Protein AF-A0A7X9ICX9-F1 (afdb_monomer)

pLDDT: mean 84.54, std 9.86, range [45.47, 93.75]

Secondary structure (DSSP, 8-state):
----EEEEEEETTSS-EEEEEE-SSTT---EEE-TT----TT-BEEEE-TTT--B-B-SSSTTEEEEEEE-TT--EEEEEEESBTT---EEEEETTEEEEEESTTTTTTGGGTSS-TTTGGG-

Sequence (123 aa):
MKTSIILAAQKMNSSQRGLVYLNPELGNYTVTTHPSFQIREGEEYLYTCPICHSLLNSAKYDHLVRIIMVDEDKKEYDIYFSDIAGEKCTYKIRGSELEGKVGPDADRYSKYFDMPEEDRKYL

Foldseek 3Di:
DQDWDWKKKDWPPDPDIFIKTARPDQQGRDIDTDPSHDQDAQTFIFIAHPPPRHTQADPLAPQKGWDWDQDPVRQIWIWIDGRGPPARWIWTHRPLATPDIYDPNRVVRVVCNVDGPVCSVVD

Radius of gyration: 14.43 Å; Cα contacts (8 Å, |Δi|>4): 233; chains: 1; bounding box: 37×30×42 Å

Nearest PDB structures (foldseek):
  8fm9-assembly1_A  TM=3.877E-01  e=5.606E-01  Flock House virus
  6q4y-assembly1_B  TM=2.963E-01  e=6.019E+00  Leishmania mexicana MHOM/GT/2001/U1103
  6q4z-assembly1_B  TM=2.632E-01  e=7.932E+00  Leishmania mexicana MHOM/GT/2001/U1103
  6q4x-assembly1_B  TM=2.829E-01  e=9.361E+00  Leishmania mexicana MHOM/GT/2001/U1103

Structure (mmCIF, N/CA/C/O backbone):
data_AF-A0A7X9ICX9-F1
#
_entry.id   AF-A0A7X9ICX9-F1
#
loop_
_atom_site.group_PDB
_atom_site.id
_atom_site.type_symbol
_atom_site.label_atom_id
_atom_site.label_alt_id
_atom_site.label_comp_id
_atom_site.label_asym_id
_atom_site.label_entity_id
_atom_site.label_seq_id
_atom_site.pdbx_PDB_ins_code
_atom_site.Cartn_x
_atom_site.Cartn_y
_atom_site.Cartn_z
_atom_site.occupancy
_atom_site.B_iso_or_equiv
_atom_site.auth_seq_id
_atom_site.auth_comp_id
_atom_site.auth_asym_id
_atom_site.auth_atom_id
_atom_site.pdbx_PDB_model_num
ATOM 1 N N . MET A 1 1 ? -16.502 10.293 -12.079 1.00 45.47 1 MET A N 1
ATOM 2 C CA . MET A 1 1 ? -15.087 10.702 -12.237 1.00 45.47 1 MET A CA 1
ATOM 3 C C . MET A 1 1 ? -14.228 9.570 -11.694 1.00 45.47 1 MET A C 1
ATOM 5 O O . MET A 1 1 ? -14.598 9.028 -10.664 1.00 45.47 1 MET A O 1
ATOM 9 N N . LYS A 1 2 ? -13.164 9.143 -12.388 1.00 56.03 2 LYS A N 1
ATOM 10 C CA . LYS A 1 2 ? -12.237 8.140 -11.835 1.00 56.03 2 LYS A CA 1
ATOM 11 C C . LYS A 1 2 ? -11.321 8.846 -10.840 1.00 56.03 2 LYS A C 1
ATOM 13 O O . LYS A 1 2 ? -10.408 9.552 -11.253 1.00 56.03 2 LYS A O 1
ATOM 18 N N . THR A 1 3 ? -11.612 8.712 -9.554 1.00 76.31 3 THR A N 1
ATOM 19 C CA . THR A 1 3 ? -10.725 9.178 -8.485 1.00 76.31 3 THR A CA 1
ATOM 20 C C . THR A 1 3 ? -9.562 8.192 -8.371 1.00 76.31 3 THR A C 1
ATOM 22 O O . THR A 1 3 ? -9.752 6.990 -8.532 1.00 76.31 3 THR A O 1
ATOM 25 N N . SER A 1 4 ? -8.342 8.678 -8.166 1.00 84.56 4 SER A N 1
ATOM 26 C CA . SER A 1 4 ? -7.155 7.837 -7.977 1.00 84.56 4 SER A CA 1
ATOM 27 C C . SER A 1 4 ? -6.356 8.370 -6.802 1.00 84.56 4 SER A C 1
ATOM 29 O O . SER A 1 4 ? -6.192 9.582 -6.665 1.00 84.56 4 SER A O 1
ATOM 31 N N . ILE A 1 5 ? -5.869 7.468 -5.960 1.00 88.19 5 ILE A N 1
ATOM 32 C CA . ILE A 1 5 ? -4.961 7.804 -4.867 1.00 88.19 5 ILE A CA 1
ATOM 33 C C . ILE A 1 5 ? -3.561 7.876 -5.467 1.00 88.19 5 ILE A C 1
ATOM 35 O O . ILE A 1 5 ? -3.127 6.941 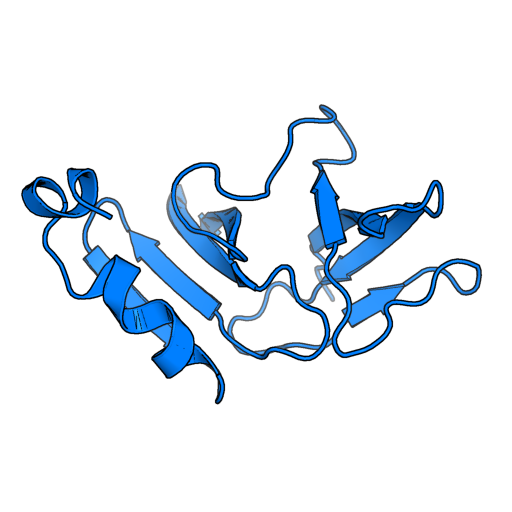-6.138 1.00 88.19 5 ILE A O 1
ATOM 39 N N . ILE A 1 6 ? -2.870 8.993 -5.253 1.00 91.19 6 ILE A N 1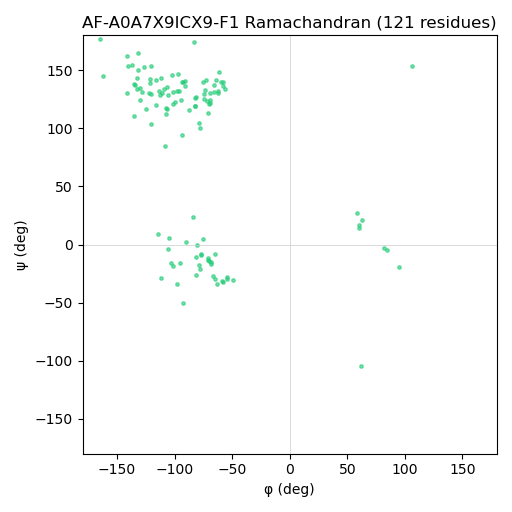
ATOM 40 C CA . ILE A 1 6 ? -1.536 9.235 -5.805 1.00 91.19 6 ILE A CA 1
ATOM 41 C C . ILE A 1 6 ? -0.522 9.122 -4.675 1.00 91.19 6 ILE A C 1
ATOM 43 O O . ILE A 1 6 ? -0.531 9.935 -3.753 1.00 91.19 6 ILE A O 1
ATOM 47 N N . LEU A 1 7 ? 0.372 8.143 -4.774 1.00 92.25 7 LEU A N 1
ATOM 48 C CA . LEU A 1 7 ? 1.461 7.922 -3.827 1.00 92.25 7 LEU A CA 1
ATOM 49 C C . LEU A 1 7 ? 2.807 8.002 -4.546 1.00 92.25 7 LEU A C 1
ATOM 51 O O . LEU A 1 7 ? 2.901 7.720 -5.741 1.00 92.25 7 LEU A O 1
ATOM 55 N N . ALA A 1 8 ? 3.863 8.360 -3.824 1.00 93.06 8 ALA A N 1
ATOM 56 C CA . ALA A 1 8 ? 5.226 8.195 -4.311 1.00 93.06 8 ALA A CA 1
ATOM 57 C C . ALA A 1 8 ? 5.778 6.864 -3.788 1.00 93.06 8 ALA A C 1
ATOM 59 O O . ALA A 1 8 ? 5.795 6.651 -2.580 1.00 93.06 8 ALA A O 1
ATOM 60 N N . ALA A 1 9 ? 6.232 5.987 -4.680 1.00 93.75 9 ALA A N 1
ATOM 61 C CA . ALA A 1 9 ? 6.846 4.712 -4.325 1.00 93.75 9 ALA A CA 1
ATOM 62 C C . ALA A 1 9 ? 8.337 4.709 -4.667 1.00 93.75 9 ALA A C 1
ATOM 64 O O . ALA A 1 9 ? 8.754 5.239 -5.700 1.00 93.75 9 ALA A O 1
ATOM 65 N N . GLN A 1 10 ? 9.136 4.072 -3.820 1.00 92.81 10 GLN A N 1
ATOM 66 C CA . GLN A 1 10 ? 10.558 3.833 -4.019 1.00 92.81 10 GLN A CA 1
ATOM 67 C C . GLN A 1 10 ? 10.848 2.351 -3.818 1.00 92.81 10 GLN A C 1
ATOM 69 O O . GLN A 1 10 ? 10.425 1.768 -2.828 1.00 92.81 10 GLN A O 1
ATOM 74 N N . LYS A 1 11 ? 11.574 1.737 -4.752 1.00 92.31 11 LYS A N 1
ATOM 75 C CA . LYS A 1 11 ? 11.973 0.335 -4.612 1.00 92.31 11 LYS A CA 1
ATOM 76 C C . LYS A 1 11 ? 12.945 0.185 -3.433 1.00 92.31 11 LYS A C 1
ATOM 78 O O . LYS A 1 11 ? 13.942 0.909 -3.374 1.00 92.31 11 LYS A O 1
ATOM 83 N N . MET A 1 12 ? 12.691 -0.778 -2.546 1.00 87.19 12 MET A N 1
ATOM 84 C CA . MET A 1 12 ? 13.603 -1.113 -1.450 1.00 87.19 12 MET A CA 1
ATOM 85 C C . MET A 1 12 ? 14.985 -1.490 -2.022 1.00 87.19 12 MET A C 1
ATOM 87 O O . MET A 1 12 ? 15.085 -2.189 -3.032 1.00 87.19 12 MET A O 1
ATOM 91 N N . ASN A 1 13 ? 16.068 -0.994 -1.418 1.00 87.06 13 ASN A N 1
ATOM 92 C CA . ASN A 1 13 ? 17.452 -1.189 -1.892 1.00 87.06 13 ASN A CA 1
ATOM 93 C C . ASN A 1 13 ? 17.771 -0.595 -3.282 1.00 87.06 13 ASN A C 1
ATOM 95 O O . ASN A 1 13 ? 18.736 -1.001 -3.931 1.00 87.06 13 ASN A O 1
ATOM 99 N N . SER A 1 14 ? 16.989 0.377 -3.763 1.00 87.56 14 SER A N 1
ATOM 100 C CA . SER A 1 14 ? 17.245 1.061 -5.033 1.00 87.56 14 SER A CA 1
ATOM 101 C C . SER A 1 14 ? 16.954 2.559 -4.956 1.00 87.56 14 SER A C 1
ATOM 103 O O . SER A 1 14 ? 16.104 3.028 -4.206 1.00 87.56 14 SER A O 1
ATOM 105 N N . SER A 1 15 ? 17.627 3.344 -5.798 1.00 85.94 15 SER A N 1
ATOM 106 C CA . SER A 1 15 ? 17.299 4.763 -5.991 1.00 85.94 15 SER A CA 1
ATOM 107 C C . SER A 1 15 ? 16.118 4.978 -6.948 1.00 85.94 15 SER A C 1
ATOM 109 O O . SER A 1 15 ? 15.731 6.121 -7.196 1.00 85.94 15 SER A O 1
ATOM 111 N N . GLN A 1 16 ? 15.537 3.905 -7.500 1.00 87.44 16 GLN A N 1
ATOM 112 C CA . GLN A 1 16 ? 14.372 3.987 -8.378 1.00 87.44 16 GLN A CA 1
ATOM 113 C C . GLN A 1 16 ? 13.123 4.396 -7.597 1.00 87.44 16 GLN A C 1
ATOM 115 O O . GLN A 1 16 ? 12.689 3.697 -6.682 1.00 87.44 16 GLN A O 1
ATOM 120 N N . ARG A 1 17 ? 12.521 5.513 -8.008 1.00 90.25 17 ARG A N 1
ATOM 121 C CA . ARG A 1 17 ? 11.284 6.052 -7.441 1.00 90.25 17 ARG A CA 1
ATOM 122 C C . ARG A 1 17 ? 10.344 6.536 -8.535 1.00 90.25 17 ARG A C 1
ATOM 124 O O . ARG A 1 17 ? 10.798 6.933 -9.609 1.00 90.25 17 ARG A O 1
ATOM 131 N N . GLY A 1 18 ? 9.053 6.554 -8.248 1.00 91.56 18 GLY A N 1
ATOM 132 C CA . GLY A 1 18 ? 8.035 7.035 -9.169 1.00 91.56 18 GLY A CA 1
ATOM 133 C C . GLY A 1 18 ? 6.704 7.290 -8.481 1.00 91.56 18 GLY A C 1
ATOM 134 O O . GLY A 1 18 ? 6.547 7.056 -7.286 1.00 91.56 18 GLY A O 1
ATOM 135 N N . LEU A 1 19 ? 5.749 7.797 -9.255 1.00 91.38 19 LEU A N 1
ATOM 136 C CA . LEU A 1 19 ? 4.375 7.961 -8.800 1.00 91.38 19 LEU A CA 1
ATOM 137 C C . LEU A 1 19 ? 3.560 6.714 -9.129 1.00 91.38 19 LEU A C 1
ATOM 139 O O . LEU A 1 19 ? 3.696 6.124 -10.207 1.00 91.38 19 LEU A O 1
ATOM 143 N N . VAL A 1 20 ? 2.700 6.356 -8.187 1.00 91.25 20 VAL A N 1
ATOM 144 C CA . VAL A 1 20 ? 1.799 5.215 -8.243 1.00 91.25 20 VAL A CA 1
ATOM 145 C C . VAL A 1 20 ? 0.381 5.728 -8.076 1.00 91.25 20 VAL A C 1
ATOM 147 O O . VAL A 1 20 ? 0.087 6.496 -7.160 1.00 91.25 20 VAL A O 1
ATOM 150 N N . TYR A 1 21 ? -0.483 5.297 -8.983 1.00 90.56 21 TYR A N 1
ATOM 151 C CA . TYR A 1 21 ? -1.899 5.609 -8.996 1.00 90.56 21 TYR A CA 1
ATOM 152 C C . TYR A 1 21 ? -2.653 4.349 -8.592 1.00 90.56 21 TYR A C 1
ATOM 154 O O . TYR A 1 21 ? -2.643 3.352 -9.319 1.00 90.56 21 TYR A O 1
ATOM 162 N N . LEU A 1 22 ? -3.281 4.398 -7.424 1.00 88.25 22 LEU A N 1
ATOM 163 C CA . LEU A 1 22 ? -4.096 3.320 -6.879 1.00 88.25 22 LEU A CA 1
ATOM 164 C C . LEU A 1 22 ? -5.575 3.654 -7.065 1.00 88.25 22 LEU A C 1
ATOM 166 O O . LEU A 1 22 ? -5.982 4.819 -6.983 1.00 88.25 22 LEU A O 1
ATOM 170 N N . ASN A 1 23 ? -6.390 2.630 -7.289 1.00 87.31 23 ASN A N 1
ATOM 171 C CA . ASN A 1 23 ? -7.834 2.789 -7.242 1.00 87.31 23 ASN A CA 1
ATOM 172 C C . ASN A 1 23 ? -8.292 2.920 -5.770 1.00 87.31 23 ASN A C 1
ATOM 174 O O . ASN A 1 23 ? -7.889 2.102 -4.947 1.00 87.31 23 ASN A O 1
ATOM 178 N N . PRO A 1 24 ? -9.099 3.936 -5.410 1.00 83.75 24 PRO A N 1
ATOM 179 C CA . PRO A 1 24 ? -9.620 4.095 -4.051 1.00 83.75 24 PRO A CA 1
ATOM 180 C C . PRO A 1 24 ? -10.673 3.050 -3.658 1.00 83.75 24 PRO A C 1
ATOM 182 O O . PRO A 1 24 ? -11.008 2.942 -2.481 1.00 83.75 24 PRO A O 1
ATOM 185 N N . GLU A 1 25 ? -11.229 2.309 -4.617 1.00 84.94 25 GLU A N 1
ATOM 186 C CA . GLU A 1 25 ? -12.219 1.269 -4.356 1.00 84.94 25 GLU A CA 1
ATOM 187 C C . GLU A 1 25 ? -11.574 0.074 -3.636 1.00 84.94 25 GLU A C 1
ATOM 189 O O . GLU A 1 25 ? -10.627 -0.543 -4.127 1.00 84.94 25 GLU A O 1
ATOM 194 N N . LEU A 1 26 ? -12.091 -0.263 -2.453 1.00 82.31 26 LEU A N 1
ATOM 195 C CA . LEU A 1 26 ? -11.574 -1.370 -1.648 1.00 82.31 26 LEU A CA 1
ATOM 196 C C . LEU A 1 26 ? -11.737 -2.701 -2.393 1.00 82.31 26 LEU A C 1
ATOM 198 O O . LEU A 1 26 ? -12.814 -3.020 -2.887 1.00 82.31 26 LEU A O 1
ATOM 202 N N . GLY A 1 27 ? -10.660 -3.486 -2.462 1.00 77.81 27 GLY A N 1
ATOM 203 C CA . GLY A 1 27 ? -10.611 -4.713 -3.265 1.00 77.81 27 GLY A CA 1
ATOM 204 C C . GLY A 1 27 ? -10.259 -4.494 -4.736 1.00 77.81 27 GLY A C 1
ATOM 205 O O . GLY A 1 27 ? -10.060 -5.466 -5.467 1.00 77.81 27 GLY A O 1
ATOM 206 N N . ASN A 1 28 ? -10.125 -3.241 -5.178 1.00 82.81 28 ASN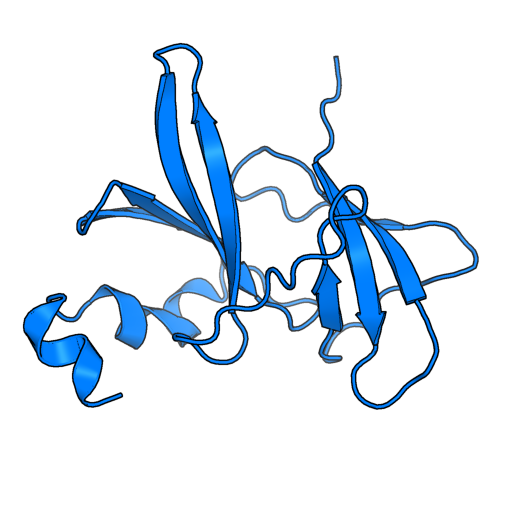 A N 1
ATOM 207 C CA . ASN A 1 28 ? -9.657 -2.917 -6.513 1.00 82.81 28 ASN A CA 1
ATOM 208 C C . ASN A 1 28 ? -8.143 -2.678 -6.514 1.00 82.81 28 ASN A C 1
ATOM 210 O O . ASN A 1 28 ? -7.649 -1.573 -6.317 1.00 82.81 28 ASN A O 1
ATOM 214 N N . TYR A 1 29 ? -7.397 -3.735 -6.816 1.00 83.56 29 TYR A N 1
ATOM 215 C CA . TYR A 1 29 ? -5.933 -3.710 -6.889 1.00 83.56 29 TYR A CA 1
ATOM 216 C C . TYR A 1 29 ? -5.406 -3.212 -8.241 1.00 83.56 29 TYR A C 1
ATOM 218 O O . TYR A 1 29 ? -4.301 -3.568 -8.649 1.00 83.56 29 TYR A O 1
ATOM 226 N N . THR A 1 30 ? -6.197 -2.430 -8.984 1.00 83.62 30 THR A N 1
ATOM 227 C CA . THR A 1 30 ? -5.718 -1.826 -10.229 1.00 83.62 30 THR A CA 1
ATOM 228 C C . THR A 1 30 ? -4.710 -0.742 -9.885 1.00 83.62 30 THR A C 1
ATOM 230 O O . THR A 1 30 ? -5.062 0.297 -9.324 1.00 83.62 30 THR A O 1
ATOM 233 N N . VAL A 1 31 ? -3.459 -0.985 -10.258 1.00 84.69 31 VAL A N 1
ATOM 234 C CA . VAL A 1 31 ? -2.353 -0.051 -10.072 1.00 84.69 31 VAL A CA 1
ATOM 235 C C . VAL A 1 31 ? -1.875 0.426 -11.431 1.00 84.69 31 VAL A C 1
ATOM 237 O O . VAL A 1 31 ? -1.668 -0.368 -12.345 1.00 84.69 31 VAL A O 1
ATOM 240 N N . THR A 1 32 ? -1.700 1.735 -11.573 1.00 86.62 32 THR A N 1
ATOM 241 C CA . THR A 1 32 ? -1.070 2.334 -12.755 1.00 86.62 32 THR A CA 1
ATOM 242 C C . THR A 1 32 ? 0.152 3.125 -12.317 1.00 86.62 32 THR A C 1
ATOM 244 O O . THR A 1 32 ? 0.142 3.767 -11.268 1.00 86.62 32 THR A O 1
ATOM 247 N N . THR A 1 33 ? 1.216 3.102 -13.110 1.00 88.31 33 THR A N 1
ATOM 248 C CA . THR A 1 33 ? 2.445 3.851 -12.837 1.00 88.31 33 THR A CA 1
ATOM 249 C C . THR A 1 33 ? 2.894 4.617 -14.073 1.00 88.31 33 THR A C 1
ATOM 251 O O . THR A 1 33 ? 2.424 4.378 -15.187 1.00 88.31 33 THR A O 1
ATOM 254 N N . HIS A 1 34 ? 3.809 5.568 -13.885 1.00 82.94 34 HIS A N 1
ATOM 255 C CA . HIS A 1 34 ? 4.454 6.226 -15.017 1.00 82.94 34 HIS A CA 1
ATOM 256 C C . HIS A 1 34 ? 5.297 5.209 -15.819 1.00 82.94 34 HIS A C 1
ATOM 258 O O . HIS A 1 34 ? 5.985 4.405 -15.199 1.00 82.94 34 HIS A O 1
ATOM 264 N N . PRO A 1 35 ? 5.354 5.256 -17.166 1.00 81.31 35 PRO A N 1
ATOM 265 C CA . PRO A 1 35 ? 6.102 4.276 -17.968 1.00 81.31 35 PRO A C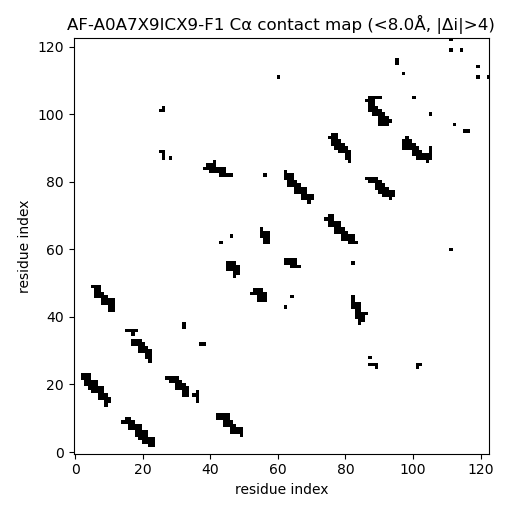A 1
ATOM 266 C C . PRO A 1 35 ? 7.582 4.102 -17.590 1.00 81.31 35 PRO A C 1
ATOM 268 O O . PRO A 1 35 ? 8.145 3.027 -17.776 1.00 81.31 35 PRO A O 1
ATOM 271 N N . SER A 1 36 ? 8.214 5.145 -17.040 1.00 82.62 36 SER A N 1
ATOM 272 C CA . SER A 1 36 ? 9.610 5.107 -16.572 1.00 82.62 36 SER A CA 1
ATOM 273 C C . SER A 1 36 ? 9.809 4.401 -15.224 1.00 82.62 36 SER A C 1
ATOM 275 O O . SER A 1 36 ? 10.948 4.216 -14.801 1.00 82.62 36 SER A O 1
ATOM 277 N N . PHE A 1 37 ? 8.730 4.062 -14.520 1.00 86.06 37 PHE A N 1
ATOM 278 C CA . PHE A 1 37 ? 8.755 3.394 -13.227 1.00 86.06 37 PHE A CA 1
ATOM 279 C C . PHE A 1 37 ? 7.720 2.275 -13.226 1.00 86.06 37 PHE A C 1
ATOM 281 O O . PHE A 1 37 ? 6.519 2.522 -13.229 1.00 86.06 37 PHE A O 1
ATOM 288 N N . GLN A 1 38 ? 8.186 1.034 -13.217 1.00 85.50 38 GLN A N 1
ATOM 289 C CA . GLN A 1 38 ? 7.311 -0.129 -13.177 1.00 85.50 38 GLN A CA 1
ATOM 290 C C . GLN A 1 38 ? 7.454 -0.824 -11.833 1.00 85.50 38 GLN A C 1
ATOM 292 O O . GLN A 1 38 ? 8.567 -1.100 -11.377 1.00 85.50 38 GLN A O 1
ATOM 297 N N . ILE A 1 39 ? 6.309 -1.104 -11.220 1.00 87.06 39 ILE A N 1
ATOM 298 C CA . ILE A 1 39 ? 6.227 -1.976 -10.059 1.00 87.06 39 ILE A CA 1
ATOM 299 C C . ILE A 1 39 ? 6.417 -3.416 -10.542 1.00 87.06 39 ILE A C 1
ATOM 301 O O . ILE A 1 39 ? 5.829 -3.819 -11.545 1.00 87.06 39 ILE A O 1
ATOM 305 N N . ARG A 1 40 ? 7.268 -4.172 -9.853 1.00 88.75 40 ARG A N 1
ATOM 306 C CA . ARG A 1 40 ? 7.578 -5.567 -10.166 1.00 88.75 40 ARG A CA 1
ATOM 307 C C . ARG A 1 40 ? 7.043 -6.451 -9.056 1.00 88.75 40 ARG A C 1
ATOM 309 O O . ARG A 1 40 ? 7.336 -6.189 -7.899 1.00 88.75 40 ARG A O 1
ATOM 316 N N . GLU A 1 41 ? 6.277 -7.472 -9.416 1.00 89.56 41 GLU A N 1
ATOM 317 C CA . GLU A 1 41 ? 5.702 -8.412 -8.452 1.00 89.56 41 GLU A CA 1
ATOM 318 C C . GLU A 1 41 ? 6.792 -9.095 -7.607 1.00 89.56 41 GLU A C 1
ATOM 320 O O . GLU A 1 41 ? 7.859 -9.440 -8.117 1.00 89.56 41 GLU A O 1
ATOM 325 N N . GLY A 1 42 ? 6.516 -9.270 -6.314 1.00 88.56 42 GLY A N 1
ATOM 326 C CA . GLY A 1 42 ? 7.428 -9.842 -5.321 1.00 88.56 42 GLY A CA 1
ATOM 327 C C . GLY A 1 42 ? 8.464 -8.869 -4.753 1.00 88.56 42 GLY A C 1
ATOM 328 O O . GLY A 1 42 ? 9.232 -9.257 -3.879 1.00 88.56 42 GLY A O 1
ATOM 329 N N . GLU A 1 43 ? 8.507 -7.623 -5.227 1.00 90.94 43 GLU A N 1
ATOM 330 C CA . GLU A 1 43 ? 9.415 -6.598 -4.710 1.00 90.94 43 GLU A CA 1
ATOM 331 C C . GLU A 1 43 ? 8.715 -5.702 -3.687 1.00 90.94 43 GLU A C 1
ATOM 333 O O . GLU A 1 43 ? 7.528 -5.394 -3.811 1.00 90.94 43 GLU A O 1
ATOM 338 N N . GLU A 1 44 ? 9.486 -5.247 -2.705 1.00 92.56 44 GLU A N 1
ATOM 339 C CA . GLU A 1 44 ? 9.030 -4.368 -1.632 1.00 92.56 44 GLU A CA 1
ATOM 340 C C . GLU A 1 44 ? 9.258 -2.893 -1.989 1.00 92.56 44 GLU A C 1
ATOM 342 O O . GLU A 1 44 ? 10.296 -2.511 -2.556 1.00 92.56 44 GLU A O 1
ATOM 347 N N . TYR A 1 45 ? 8.283 -2.047 -1.650 1.00 92.75 45 TYR A N 1
ATOM 348 C CA . TYR A 1 45 ? 8.305 -0.625 -1.972 1.00 92.75 45 TYR A CA 1
ATOM 349 C C . TYR A 1 45 ? 8.021 0.264 -0.758 1.00 92.75 45 TYR A C 1
ATOM 351 O O . TYR A 1 45 ? 7.052 0.104 -0.025 1.00 92.75 45 TYR A O 1
ATOM 359 N N . LEU A 1 46 ? 8.828 1.306 -0.599 1.00 92.62 46 LEU A N 1
ATOM 360 C CA . LEU A 1 46 ? 8.562 2.375 0.353 1.00 92.62 46 LEU A CA 1
ATOM 361 C C . LEU A 1 46 ? 7.588 3.375 -0.267 1.00 92.62 46 LEU A C 1
ATOM 363 O O . LEU A 1 46 ? 7.894 4.002 -1.284 1.00 92.62 46 LEU A O 1
ATOM 367 N N . TYR A 1 47 ? 6.430 3.544 0.357 1.00 93.31 47 TYR A N 1
ATOM 368 C CA . TYR A 1 47 ? 5.399 4.496 -0.023 1.00 93.31 47 TYR A CA 1
ATOM 369 C C . TYR A 1 47 ? 5.495 5.757 0.829 1.00 93.31 47 TYR A C 1
ATOM 371 O O . TYR A 1 47 ? 5.558 5.725 2.057 1.00 93.31 47 TYR A O 1
ATOM 379 N N . THR A 1 48 ? 5.465 6.902 0.163 1.00 93.38 48 THR A N 1
ATOM 380 C CA . THR A 1 48 ? 5.535 8.224 0.782 1.00 93.38 48 THR A CA 1
ATOM 381 C C . THR A 1 48 ? 4.444 9.126 0.223 1.00 93.38 48 THR A C 1
ATOM 383 O O . THR A 1 48 ? 4.017 8.993 -0.931 1.00 93.38 48 THR A O 1
ATOM 386 N N . CYS A 1 49 ? 3.983 10.068 1.042 1.00 91.06 49 CYS A N 1
ATOM 387 C CA . CYS A 1 49 ? 3.074 11.105 0.580 1.00 91.06 49 CYS A CA 1
ATOM 388 C C . CYS A 1 49 ? 3.825 12.057 -0.370 1.00 91.06 49 CYS A C 1
ATOM 390 O O . CYS A 1 49 ? 4.831 12.642 0.037 1.00 91.06 49 CYS A O 1
ATOM 392 N N . PRO A 1 50 ? 3.352 12.280 -1.609 1.00 90.00 50 PRO A N 1
ATOM 393 C CA . PRO A 1 50 ? 4.046 13.149 -2.560 1.00 90.00 50 PRO A CA 1
ATOM 394 C C . PRO A 1 50 ? 4.028 14.634 -2.160 1.00 90.00 50 PRO A C 1
ATOM 396 O O . PRO A 1 50 ? 4.797 15.410 -2.718 1.00 90.00 50 PRO A O 1
ATOM 399 N N . ILE A 1 51 ? 3.161 15.030 -1.218 1.00 90.38 51 ILE A N 1
ATOM 400 C CA . ILE A 1 51 ? 2.989 16.426 -0.786 1.00 90.38 51 ILE A CA 1
ATOM 401 C C . ILE A 1 51 ? 3.870 16.749 0.426 1.00 90.38 51 ILE A C 1
ATOM 403 O O . ILE A 1 51 ? 4.580 17.747 0.419 1.00 90.38 51 ILE A O 1
ATOM 407 N N . CYS A 1 52 ? 3.816 15.924 1.477 1.00 91.44 52 CYS A N 1
ATOM 408 C CA . CYS A 1 52 ? 4.537 16.177 2.730 1.00 91.44 52 CYS A CA 1
ATOM 409 C C . CYS A 1 52 ? 5.765 15.282 2.934 1.00 91.44 52 CYS A C 1
ATOM 411 O O . CYS A 1 52 ? 6.470 15.442 3.925 1.00 91.44 52 CYS A O 1
ATOM 413 N N . HIS A 1 53 ? 6.013 14.332 2.027 1.00 88.94 53 HIS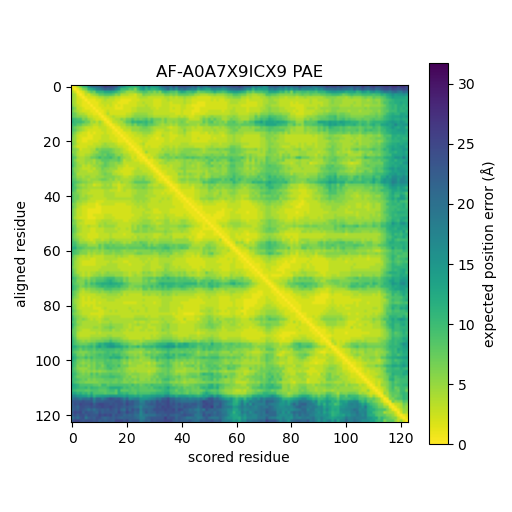 A N 1
ATOM 414 C CA . HIS A 1 53 ? 7.113 13.363 2.095 1.00 88.94 53 HIS A CA 1
ATOM 415 C C . HIS A 1 53 ? 7.109 12.454 3.332 1.00 88.94 53 HIS A C 1
ATOM 417 O O . HIS A 1 53 ? 8.090 11.762 3.592 1.00 88.94 53 HIS A O 1
ATOM 423 N N . SER A 1 54 ? 6.002 12.406 4.077 1.00 90.94 54 SER A N 1
ATOM 424 C CA . SER A 1 54 ? 5.845 11.473 5.190 1.00 90.94 54 SER A CA 1
ATOM 425 C C . SER A 1 54 ? 5.822 10.032 4.685 1.00 90.94 54 SER A C 1
ATOM 427 O O . SER A 1 54 ? 5.174 9.734 3.677 1.00 90.94 54 SER A O 1
ATOM 429 N N . LEU A 1 55 ? 6.523 9.149 5.398 1.00 91.62 55 LEU A N 1
ATOM 430 C CA . LEU A 1 55 ? 6.504 7.710 5.159 1.00 91.62 55 LEU A CA 1
ATOM 431 C C . LEU A 1 55 ? 5.135 7.140 5.544 1.00 91.62 55 LEU A C 1
ATOM 433 O O . LEU A 1 55 ? 4.622 7.437 6.621 1.00 91.62 55 LEU A O 1
ATOM 437 N N . LEU A 1 56 ? 4.551 6.352 4.644 1.00 92.44 56 LEU A N 1
ATOM 438 C CA . LEU A 1 56 ? 3.241 5.724 4.821 1.00 92.44 56 LEU A CA 1
ATOM 439 C C . LEU A 1 56 ? 3.356 4.247 5.216 1.00 92.44 56 LEU A C 1
ATOM 441 O O . LEU A 1 56 ? 2.389 3.685 5.731 1.00 92.44 56 LEU A O 1
ATOM 445 N N . ASN A 1 57 ? 4.516 3.615 4.997 1.00 90.81 57 ASN A N 1
ATOM 446 C CA . ASN A 1 57 ? 4.795 2.282 5.532 1.00 90.81 57 ASN A CA 1
ATOM 447 C C . ASN A 1 57 ? 4.612 2.302 7.052 1.00 90.81 57 ASN A C 1
ATOM 449 O O . ASN A 1 57 ? 5.036 3.226 7.754 1.00 90.81 57 ASN A O 1
ATOM 453 N N . SER A 1 58 ? 3.922 1.290 7.553 1.00 85.25 58 SER A N 1
ATOM 454 C CA . SER A 1 58 ? 3.586 1.165 8.953 1.00 85.25 58 SER A CA 1
ATOM 455 C C . SER A 1 58 ? 4.837 0.819 9.743 1.00 85.25 58 SER A C 1
ATOM 457 O O . SER A 1 58 ? 5.462 -0.207 9.521 1.00 85.25 58 SER A O 1
ATOM 459 N N . ALA A 1 59 ? 5.159 1.638 10.7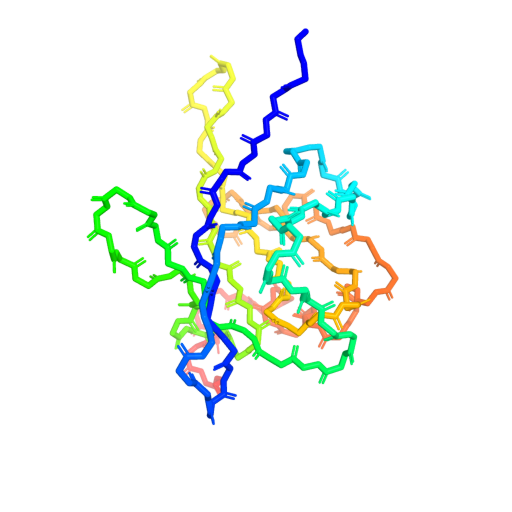41 1.00 79.38 59 ALA A N 1
ATOM 460 C CA . ALA A 1 59 ? 6.178 1.279 11.724 1.00 79.38 59 ALA A CA 1
ATOM 461 C C . ALA A 1 59 ? 5.718 0.155 12.675 1.00 79.38 59 ALA A C 1
ATOM 463 O O . ALA A 1 59 ? 6.528 -0.377 13.426 1.00 79.38 59 ALA A O 1
ATOM 464 N N . LYS A 1 60 ? 4.412 -0.159 12.694 1.00 77.19 60 LYS A N 1
ATOM 465 C CA . LYS A 1 60 ? 3.803 -1.130 13.616 1.00 77.19 60 LYS A CA 1
ATOM 466 C C . LYS A 1 60 ? 3.618 -2.505 12.981 1.00 77.19 60 LYS A C 1
ATOM 468 O O . LYS A 1 60 ? 3.693 -3.506 13.683 1.00 77.19 60 LYS A O 1
ATOM 473 N N . TYR A 1 61 ? 3.326 -2.552 11.685 1.00 83.00 61 TYR A N 1
ATOM 474 C CA . TYR A 1 61 ? 3.047 -3.795 10.981 1.00 83.00 61 TYR A CA 1
ATOM 475 C C . TYR A 1 61 ? 3.981 -3.927 9.793 1.00 83.00 61 TYR A C 1
ATOM 477 O O . TYR A 1 61 ? 3.935 -3.121 8.865 1.00 83.00 61 TYR A O 1
ATOM 485 N N . ASP A 1 62 ? 4.814 -4.957 9.855 1.00 83.44 62 ASP A N 1
ATOM 486 C CA . ASP A 1 62 ? 5.762 -5.272 8.802 1.00 83.44 62 ASP A CA 1
ATOM 487 C C . ASP A 1 62 ? 5.024 -5.548 7.486 1.00 83.44 62 ASP A C 1
ATOM 489 O O . ASP A 1 62 ? 3.946 -6.157 7.479 1.00 83.44 62 ASP A O 1
ATOM 493 N N . HIS A 1 63 ? 5.594 -5.055 6.392 1.00 89.31 63 HIS A N 1
ATOM 494 C CA . HIS A 1 63 ? 5.053 -5.135 5.037 1.00 89.31 63 HIS A CA 1
ATOM 495 C C . HIS A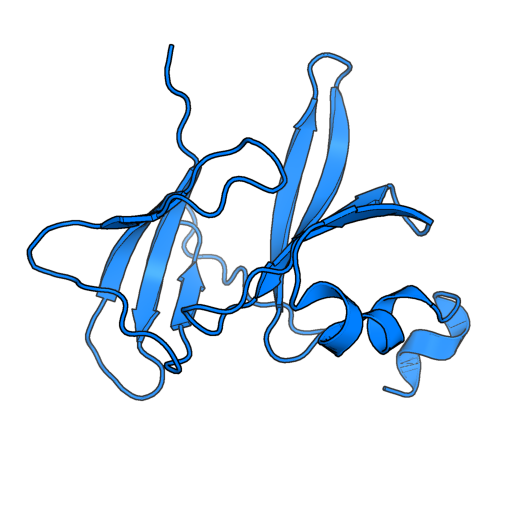 1 63 ? 3.679 -4.488 4.796 1.00 89.31 63 HIS A C 1
ATOM 497 O O . HIS A 1 63 ? 3.017 -4.775 3.799 1.00 89.31 63 HIS A O 1
ATOM 503 N N . LEU A 1 64 ? 3.200 -3.620 5.695 1.00 91.31 64 LEU A N 1
ATOM 504 C CA . LEU A 1 64 ? 1.930 -2.917 5.511 1.00 91.31 64 LEU A CA 1
ATOM 505 C C . LEU A 1 64 ? 2.123 -1.410 5.406 1.00 91.31 64 LEU A C 1
ATOM 507 O O . LEU A 1 64 ? 2.871 -0.793 6.154 1.00 91.31 64 LEU A O 1
ATOM 511 N N . VAL A 1 65 ? 1.347 -0.787 4.533 1.00 91.81 65 VAL A N 1
ATOM 512 C CA . VAL A 1 65 ? 1.253 0.658 4.329 1.00 91.81 65 VAL A CA 1
ATOM 513 C C . VAL A 1 65 ? -0.085 1.132 4.856 1.00 91.81 65 VAL A C 1
ATOM 515 O O . VAL A 1 65 ? -1.111 0.523 4.565 1.00 91.81 65 VAL A O 1
ATOM 518 N N . ARG A 1 66 ? -0.081 2.229 5.614 1.00 92.12 66 ARG A N 1
ATOM 519 C CA . ARG A 1 66 ? -1.283 2.849 6.171 1.00 92.12 66 ARG A CA 1
ATOM 520 C C . ARG A 1 66 ? -1.615 4.129 5.415 1.00 92.12 66 ARG A C 1
ATOM 522 O O . ARG A 1 66 ? -0.787 5.033 5.315 1.00 92.12 66 ARG A O 1
ATOM 529 N N . ILE A 1 67 ? -2.859 4.243 4.972 1.00 90.69 67 ILE A N 1
ATOM 530 C CA . ILE A 1 67 ? -3.447 5.497 4.498 1.00 90.69 67 ILE A CA 1
ATOM 531 C C . ILE A 1 67 ? -4.749 5.775 5.244 1.00 90.69 67 ILE A C 1
ATOM 533 O O . ILE A 1 67 ? -5.424 4.854 5.697 1.00 90.69 67 ILE A O 1
ATOM 537 N N . ILE A 1 68 ? -5.103 7.051 5.359 1.00 90.19 68 ILE A N 1
ATOM 538 C CA . ILE A 1 68 ? -6.341 7.479 6.009 1.00 90.19 68 ILE A CA 1
ATOM 539 C C . ILE A 1 68 ? -7.366 7.774 4.915 1.00 90.19 68 ILE A C 1
ATOM 541 O O . ILE A 1 68 ? -7.123 8.591 4.026 1.00 90.19 68 ILE A O 1
ATOM 545 N N . MET A 1 69 ? -8.504 7.094 4.976 1.00 87.38 69 MET A N 1
ATOM 546 C CA . MET A 1 69 ? -9.671 7.335 4.138 1.00 87.38 69 MET A CA 1
ATOM 547 C C . MET A 1 69 ? -10.701 8.117 4.952 1.00 87.38 69 MET A C 1
ATOM 549 O O . MET A 1 69 ? -11.029 7.733 6.070 1.00 87.38 69 MET A O 1
ATOM 553 N N . VAL A 1 70 ? -11.227 9.197 4.378 1.00 88.19 70 VAL A N 1
ATOM 554 C CA . VAL A 1 70 ? -12.314 9.980 4.974 1.00 88.19 70 VAL A CA 1
ATOM 555 C C . VAL A 1 70 ? -13.525 9.873 4.061 1.00 88.19 70 VAL A C 1
ATOM 557 O O . VAL A 1 70 ? -13.437 10.224 2.885 1.00 88.19 70 VAL A O 1
ATOM 560 N N . ASP A 1 71 ? -14.624 9.353 4.595 1.00 84.69 71 ASP A N 1
ATOM 561 C CA . ASP A 1 71 ? -15.874 9.172 3.851 1.00 84.69 71 ASP A CA 1
ATOM 562 C C . ASP A 1 71 ? -16.713 10.468 3.811 1.00 84.69 71 ASP A C 1
ATOM 564 O O . ASP A 1 71 ? -16.390 11.454 4.481 1.00 84.69 71 ASP A O 1
ATOM 568 N N . GLU A 1 72 ? -17.822 10.472 3.068 1.00 85.94 72 GLU A N 1
ATOM 569 C CA . GLU A 1 72 ? -18.728 11.626 2.913 1.00 85.94 72 GLU A CA 1
ATOM 570 C C . GLU A 1 72 ? -19.292 12.125 4.257 1.00 85.94 72 GLU A C 1
ATOM 572 O O . GLU A 1 72 ? -19.452 13.329 4.469 1.00 85.94 72 GLU A O 1
ATOM 577 N N . ASP A 1 73 ? -19.496 11.211 5.209 1.00 87.44 73 ASP A N 1
ATOM 578 C CA . ASP A 1 73 ? -19.916 11.500 6.588 1.00 87.44 73 ASP A CA 1
ATOM 579 C C . ASP A 1 73 ? -18.797 12.075 7.485 1.00 87.44 73 ASP A C 1
ATOM 581 O O . ASP A 1 73 ? -18.991 12.221 8.694 1.00 87.44 73 ASP A O 1
ATOM 585 N N . LYS A 1 74 ? -17.601 12.355 6.946 1.00 86.88 74 LYS A N 1
ATOM 586 C CA . LYS A 1 74 ? -16.381 12.692 7.711 1.00 86.88 74 LYS A CA 1
ATOM 587 C C . LYS A 1 74 ? -15.950 11.603 8.697 1.00 86.88 74 LYS A C 1
ATOM 589 O O . LYS A 1 74 ? -15.318 11.886 9.714 1.00 86.88 74 LYS A O 1
ATOM 594 N N . LYS A 1 75 ? -16.298 10.348 8.410 1.00 87.38 75 LYS A N 1
ATOM 595 C CA . LYS A 1 75 ? -15.806 9.195 9.168 1.00 87.38 75 LYS A CA 1
ATOM 596 C C . LYS A 1 75 ? -14.414 8.841 8.667 1.00 87.38 75 LYS A C 1
ATOM 598 O O . LYS A 1 75 ? -14.225 8.652 7.468 1.00 87.38 75 LYS A O 1
ATOM 603 N N . GLU A 1 76 ? -13.470 8.759 9.593 1.00 90.19 76 GLU A N 1
ATOM 604 C CA . GLU A 1 76 ? -12.090 8.384 9.307 1.00 90.19 76 GLU A CA 1
ATOM 605 C C . GLU A 1 76 ? -11.909 6.871 9.436 1.00 90.19 76 GLU A C 1
ATOM 607 O O . GLU A 1 76 ? -12.397 6.243 10.382 1.00 90.19 76 GLU A O 1
ATOM 612 N N . TYR A 1 77 ? -11.195 6.305 8.472 1.00 90.56 77 TYR A N 1
ATOM 613 C CA . TYR A 1 77 ? -10.861 4.896 8.387 1.00 90.56 77 TYR A CA 1
ATOM 614 C C . TYR A 1 77 ? -9.382 4.738 8.079 1.00 90.56 77 TYR A C 1
ATOM 616 O O . TYR A 1 77 ? -8.853 5.363 7.160 1.00 90.56 77 TYR A O 1
ATOM 624 N N . ASP A 1 78 ? -8.731 3.845 8.806 1.00 90.69 78 ASP A N 1
ATOM 625 C CA . ASP A 1 78 ? -7.378 3.422 8.507 1.00 90.69 78 ASP A CA 1
ATOM 626 C C . ASP A 1 78 ? -7.419 2.270 7.515 1.00 90.69 78 ASP A C 1
ATOM 628 O O . ASP A 1 78 ? -7.942 1.191 7.803 1.00 90.69 78 ASP A O 1
ATOM 632 N N . ILE A 1 79 ? -6.874 2.513 6.328 1.00 90.75 79 ILE A N 1
ATOM 633 C CA . ILE A 1 79 ? -6.743 1.506 5.286 1.00 90.75 79 ILE A CA 1
ATOM 634 C C . ILE A 1 79 ? -5.307 1.007 5.277 1.00 90.75 79 ILE A C 1
ATOM 636 O O . ILE A 1 79 ? -4.373 1.782 5.063 1.00 90.75 79 ILE A O 1
ATOM 640 N N . TYR A 1 80 ? -5.146 -0.296 5.480 1.00 91.19 80 TYR A N 1
ATOM 641 C CA . TYR A 1 80 ? -3.863 -0.975 5.369 1.00 91.19 80 TYR A CA 1
ATOM 642 C C . TYR A 1 80 ? -3.813 -1.818 4.099 1.00 91.19 80 TYR A C 1
ATOM 644 O O . TYR A 1 80 ? -4.767 -2.537 3.801 1.00 91.19 80 TYR A O 1
ATOM 652 N N . PHE A 1 81 ? -2.705 -1.762 3.368 1.00 91.38 81 PHE A N 1
ATOM 653 C CA . PHE A 1 81 ? -2.427 -2.612 2.206 1.00 91.38 81 PHE A CA 1
ATOM 654 C C . PHE A 1 81 ? -0.953 -3.029 2.187 1.00 91.38 81 PHE A C 1
ATOM 656 O O . PHE A 1 81 ? -0.154 -2.415 2.886 1.00 91.38 81 PHE A O 1
ATOM 663 N N . SER A 1 82 ? -0.594 -4.070 1.432 1.00 91.94 82 SER A N 1
ATOM 664 C CA . SER A 1 82 ? 0.790 -4.567 1.407 1.00 91.94 82 SER A CA 1
ATOM 665 C C . SER A 1 82 ? 1.731 -3.625 0.648 1.00 91.94 82 SER A C 1
ATOM 667 O O . SER A 1 82 ? 1.350 -3.058 -0.381 1.00 91.94 82 SER A O 1
ATOM 669 N N . ASP A 1 83 ? 2.961 -3.457 1.137 1.00 90.88 83 ASP A N 1
ATOM 670 C CA . ASP A 1 83 ? 4.037 -2.821 0.368 1.00 90.88 83 ASP A CA 1
ATOM 671 C C . ASP A 1 83 ? 4.728 -3.758 -0.632 1.00 90.88 83 ASP A C 1
ATOM 673 O O . ASP A 1 83 ? 5.470 -3.282 -1.503 1.00 90.88 83 ASP A O 1
ATOM 677 N N . ILE A 1 84 ? 4.448 -5.060 -0.559 1.00 91.12 84 ILE A N 1
ATOM 678 C CA . ILE A 1 84 ? 4.934 -6.056 -1.504 1.00 91.12 84 ILE A CA 1
ATOM 679 C C . ILE A 1 84 ? 4.029 -6.044 -2.731 1.00 91.12 84 ILE A C 1
ATOM 681 O O . ILE A 1 84 ? 2.826 -6.317 -2.699 1.00 91.12 84 ILE A O 1
ATOM 685 N N . ALA A 1 85 ? 4.633 -5.749 -3.870 1.00 88.69 85 ALA A N 1
ATOM 686 C CA . ALA A 1 85 ? 3.938 -5.736 -5.137 1.00 88.69 85 ALA A CA 1
ATOM 687 C C . ALA A 1 85 ? 3.380 -7.118 -5.503 1.00 88.69 85 ALA A C 1
ATOM 689 O O . ALA A 1 85 ? 4.094 -8.118 -5.488 1.00 88.69 85 ALA A O 1
ATOM 690 N N . GLY A 1 86 ? 2.113 -7.158 -5.914 1.00 85.38 86 GLY A N 1
ATOM 691 C CA . GLY A 1 86 ? 1.418 -8.394 -6.286 1.00 85.38 86 GLY A CA 1
ATOM 692 C C . GLY A 1 86 ? 0.605 -9.003 -5.144 1.00 85.38 86 GLY A C 1
ATOM 693 O O . GLY A 1 86 ? -0.346 -9.733 -5.422 1.00 85.38 86 GLY A O 1
ATOM 694 N N . GLU A 1 87 ? 0.888 -8.641 -3.889 1.00 90.12 87 GLU A N 1
ATOM 695 C CA . GLU A 1 87 ? 0.049 -9.047 -2.767 1.00 90.12 87 GLU A CA 1
ATOM 696 C C . GLU A 1 87 ? -1.253 -8.253 -2.740 1.00 90.12 87 GLU A C 1
ATOM 698 O O . GLU A 1 87 ? -1.285 -7.019 -2.730 1.00 90.12 87 GLU A O 1
ATOM 703 N N . LYS A 1 88 ? -2.365 -8.985 -2.726 1.00 89.81 88 LYS A N 1
ATOM 704 C CA . LYS A 1 88 ? -3.705 -8.411 -2.755 1.00 89.81 88 LYS A CA 1
ATOM 705 C C . LYS A 1 88 ? -4.338 -8.587 -1.391 1.00 89.81 88 LYS A C 1
ATOM 707 O O . LYS A 1 88 ? -5.086 -9.535 -1.154 1.00 89.81 88 LYS A O 1
ATOM 712 N N . CYS A 1 89 ? -4.035 -7.654 -0.498 1.00 89.19 89 CYS A N 1
ATOM 713 C CA . CYS A 1 89 ? -4.690 -7.540 0.796 1.00 89.19 89 CYS A CA 1
ATOM 714 C C . CYS A 1 89 ? -5.042 -6.085 1.099 1.00 89.19 89 CYS A C 1
ATOM 716 O O . CYS A 1 89 ? -4.261 -5.164 0.848 1.00 89.19 89 CYS A O 1
ATOM 718 N N . THR A 1 90 ? -6.234 -5.876 1.645 1.00 90.25 90 THR A N 1
ATOM 719 C CA . THR A 1 90 ? -6.694 -4.572 2.113 1.00 90.25 90 THR A CA 1
ATOM 720 C C . THR A 1 90 ? -7.485 -4.749 3.398 1.00 90.25 90 THR A C 1
ATOM 722 O O . THR A 1 90 ? -8.400 -5.570 3.453 1.00 90.25 90 THR A O 1
ATOM 725 N N . TYR A 1 91 ? -7.158 -3.960 4.415 1.00 89.81 91 TYR A N 1
ATOM 726 C CA . TYR A 1 91 ? -7.840 -3.957 5.705 1.00 89.81 91 TYR A CA 1
ATOM 727 C C . TYR A 1 91 ? -8.409 -2.571 5.952 1.00 89.81 91 TYR A C 1
ATOM 729 O O . TYR A 1 91 ? -7.691 -1.585 5.816 1.00 89.81 91 TYR A O 1
ATOM 737 N N . LYS A 1 92 ? -9.689 -2.500 6.310 1.00 90.81 92 LYS A N 1
ATOM 738 C CA . LYS A 1 92 ? -10.381 -1.271 6.694 1.00 90.81 92 LYS A CA 1
ATOM 739 C C . LYS A 1 92 ? -10.624 -1.309 8.195 1.00 90.81 92 LYS A C 1
ATOM 741 O O . LYS A 1 92 ? -11.340 -2.183 8.677 1.00 90.81 92 LYS A O 1
ATOM 746 N N . ILE A 1 93 ? -10.043 -0.359 8.914 1.00 88.56 93 ILE A N 1
ATOM 747 C CA . ILE A 1 93 ? -10.100 -0.284 10.373 1.00 88.56 93 ILE A CA 1
ATOM 748 C C . ILE A 1 93 ? -10.724 1.042 10.775 1.00 88.56 93 ILE A C 1
ATOM 750 O O . ILE A 1 93 ? -10.429 2.085 10.192 1.00 88.56 93 ILE A O 1
ATOM 754 N N . ARG A 1 94 ? -11.589 1.005 11.784 1.00 87.50 94 ARG A N 1
ATOM 755 C CA . ARG A 1 94 ? -12.188 2.193 12.379 1.00 87.50 94 ARG A CA 1
ATOM 756 C C . ARG A 1 94 ? -11.814 2.247 13.854 1.00 87.50 94 ARG A C 1
ATOM 758 O O . ARG A 1 94 ? -12.356 1.501 14.667 1.00 87.50 94 ARG A O 1
ATOM 765 N N . GLY A 1 95 ? -10.868 3.118 14.197 1.00 81.19 95 GLY A N 1
ATOM 766 C CA . GLY A 1 95 ? -10.268 3.128 15.531 1.00 81.19 95 GLY A CA 1
ATOM 767 C C . GLY A 1 95 ? -9.557 1.801 15.805 1.00 81.19 95 GLY A C 1
ATOM 768 O O . GLY A 1 95 ? -8.495 1.541 15.246 1.00 81.19 95 GLY A O 1
ATOM 769 N N . SER A 1 96 ? -10.171 0.952 16.624 1.00 75.19 96 SER A N 1
ATOM 770 C CA . SER A 1 96 ? -9.624 -0.345 17.049 1.00 75.19 9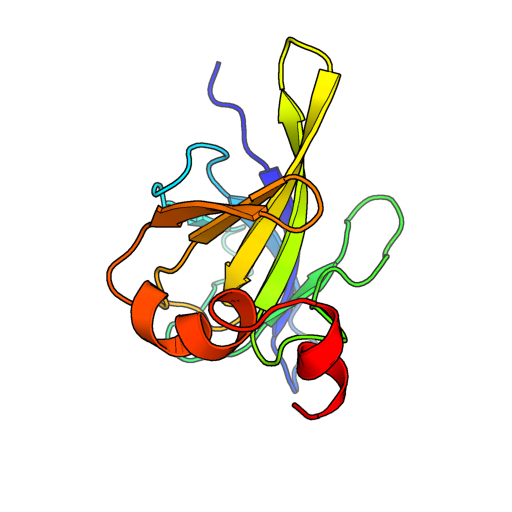6 SER A CA 1
ATOM 771 C C . SER A 1 96 ? -10.259 -1.541 16.334 1.00 75.19 96 SER A C 1
ATOM 773 O O . SER A 1 96 ? -9.715 -2.646 16.385 1.00 75.19 96 SER A O 1
ATOM 775 N N . GLU A 1 97 ? -11.405 -1.333 15.682 1.00 80.38 97 GLU A N 1
ATOM 776 C CA . GLU A 1 97 ? -12.243 -2.393 15.122 1.00 80.38 97 GLU A CA 1
ATOM 777 C C . GLU A 1 97 ? -11.953 -2.608 13.632 1.00 80.38 97 GLU A C 1
ATOM 779 O O . GLU A 1 97 ? -11.895 -1.659 12.844 1.00 80.38 97 GLU A O 1
ATOM 784 N N . LEU A 1 98 ? -11.766 -3.869 13.239 1.00 85.25 98 LEU A N 1
ATOM 785 C CA . LEU A 1 98 ? -11.635 -4.265 11.840 1.00 85.25 98 LEU A CA 1
ATOM 786 C C . LEU A 1 98 ? -13.031 -4.310 11.202 1.00 85.25 98 LEU A C 1
ATOM 788 O O . LEU A 1 98 ? -13.782 -5.253 11.429 1.00 85.25 98 LEU A O 1
ATOM 792 N N . GLU A 1 99 ? -13.369 -3.316 10.378 1.00 85.50 99 GLU A N 1
ATOM 793 C CA . GLU A 1 99 ? -14.655 -3.285 9.664 1.00 85.50 99 GLU A CA 1
ATOM 794 C C . GLU A 1 99 ? -14.652 -4.152 8.402 1.00 85.50 99 GLU A C 1
ATOM 796 O O . GLU A 1 99 ? -15.704 -4.605 7.952 1.00 85.50 99 GLU A O 1
ATOM 801 N N . GLY A 1 100 ? -13.486 -4.372 7.790 1.00 83.62 100 GLY A N 1
ATOM 802 C CA . GLY A 1 100 ? -13.420 -5.135 6.551 1.00 83.62 100 GLY A CA 1
ATOM 803 C C . GLY A 1 100 ? -12.036 -5.660 6.216 1.00 83.62 100 GLY A C 1
ATOM 804 O O . GLY A 1 100 ? -11.024 -5.000 6.444 1.00 83.62 100 GLY A O 1
ATOM 805 N N . LYS A 1 101 ? -12.019 -6.849 5.615 1.00 89.19 101 LYS A N 1
ATOM 806 C CA . LYS A 1 101 ? -10.836 -7.525 5.086 1.00 89.19 101 LYS A CA 1
ATOM 807 C C . LYS A 1 101 ? -11.135 -7.975 3.660 1.00 89.19 101 LYS A C 1
ATOM 809 O O . LYS A 1 101 ? -12.118 -8.678 3.437 1.00 89.19 101 LYS A O 1
ATOM 814 N N . VAL A 1 102 ? -10.310 -7.564 2.702 1.00 89.00 102 VAL A N 1
ATOM 815 C CA . VAL A 1 102 ? -10.510 -7.854 1.277 1.00 89.00 102 VAL A CA 1
ATOM 816 C C . VAL A 1 102 ? -9.213 -8.364 0.658 1.00 89.00 102 VAL A C 1
ATOM 818 O O . VAL A 1 102 ? -8.133 -7.878 0.992 1.00 89.00 102 VAL A O 1
ATOM 821 N N . GLY A 1 103 ? -9.342 -9.321 -0.261 1.00 87.44 103 GLY A N 1
ATOM 822 C CA . GLY A 1 103 ? -8.252 -9.837 -1.085 1.00 87.44 103 GLY A CA 1
ATOM 823 C C . GLY A 1 103 ? -7.760 -11.238 -0.683 1.00 87.44 103 GLY A C 1
ATOM 824 O O . GLY A 1 103 ? -7.930 -11.648 0.465 1.00 87.44 103 GLY A O 1
ATOM 825 N N . PRO A 1 104 ? -7.186 -12.002 -1.631 1.00 86.75 104 PRO A N 1
ATOM 826 C CA . PRO A 1 104 ? -6.750 -13.385 -1.417 1.00 86.75 104 PRO A CA 1
ATOM 827 C C . PRO A 1 104 ? -5.575 -13.522 -0.440 1.00 86.75 104 PRO A C 1
ATOM 829 O O . PRO A 1 104 ? -5.457 -14.549 0.219 1.00 86.75 104 PRO A O 1
ATOM 832 N N . ASP A 1 105 ? -4.727 -12.498 -0.319 1.00 87.94 105 ASP A N 1
ATOM 833 C CA . ASP A 1 105 ? -3.568 -12.506 0.583 1.00 87.94 105 ASP A CA 1
ATOM 834 C C . ASP A 1 105 ? -3.912 -11.968 1.979 1.00 87.94 105 ASP A C 1
ATOM 836 O O . ASP A 1 105 ? -3.047 -11.863 2.846 1.00 87.94 105 ASP A O 1
ATOM 840 N N . ALA A 1 106 ? -5.175 -11.615 2.231 1.00 84.31 106 ALA A N 1
ATOM 841 C CA . ALA A 1 106 ? -5.559 -10.928 3.457 1.00 84.31 106 ALA A CA 1
ATOM 842 C C . ALA A 1 106 ? -5.509 -11.809 4.723 1.00 84.31 106 ALA A C 1
ATOM 844 O O . ALA A 1 106 ? -5.595 -11.323 5.847 1.00 84.31 106 ALA A O 1
ATOM 845 N N . ASP A 1 107 ? -5.358 -13.122 4.584 1.00 84.50 107 ASP A N 1
ATOM 846 C CA . ASP A 1 107 ? -5.098 -14.010 5.722 1.00 84.50 107 ASP A CA 1
ATOM 847 C C . ASP A 1 107 ? -3.631 -13.984 6.176 1.00 84.50 107 ASP A C 1
ATOM 849 O O . ASP A 1 107 ? -3.343 -14.326 7.320 1.00 84.50 107 ASP A O 1
ATOM 853 N N . ARG A 1 108 ? -2.696 -13.495 5.347 1.00 83.94 108 ARG A N 1
ATOM 854 C CA . ARG A 1 108 ? -1.267 -13.420 5.710 1.00 83.94 108 ARG A CA 1
ATOM 855 C C . ARG A 1 108 ? -0.992 -12.495 6.891 1.00 83.94 108 ARG A C 1
ATOM 857 O O . ARG A 1 108 ? -0.100 -12.768 7.695 1.00 83.94 108 ARG A O 1
ATOM 864 N N . TYR A 1 109 ? -1.766 -11.418 7.000 1.00 83.50 109 TYR A N 1
ATOM 865 C CA . TYR A 1 109 ? -1.554 -10.371 7.997 1.00 83.50 109 TYR A CA 1
ATOM 866 C C . TYR A 1 109 ? -2.688 -10.276 9.022 1.00 83.50 109 TYR A C 1
ATOM 868 O O . TYR A 1 109 ? -2.680 -9.366 9.850 1.00 83.50 109 TYR A O 1
ATOM 876 N N . SER A 1 110 ? -3.634 -11.227 9.030 1.00 78.94 110 SER A N 1
ATOM 877 C CA . SER A 1 110 ? -4.770 -11.204 9.966 1.00 78.94 110 SER A CA 1
ATOM 878 C C . SER A 1 110 ? -4.319 -11.217 11.431 1.00 78.94 110 SER A C 1
ATOM 880 O O . SER A 1 110 ? -4.906 -10.523 12.256 1.00 78.94 110 SER A O 1
ATOM 882 N N . LYS A 1 111 ? -3.181 -11.868 11.725 1.00 79.94 111 LYS A N 1
ATOM 883 C CA . LYS A 1 111 ? -2.525 -11.889 13.046 1.00 79.94 111 LYS A CA 1
A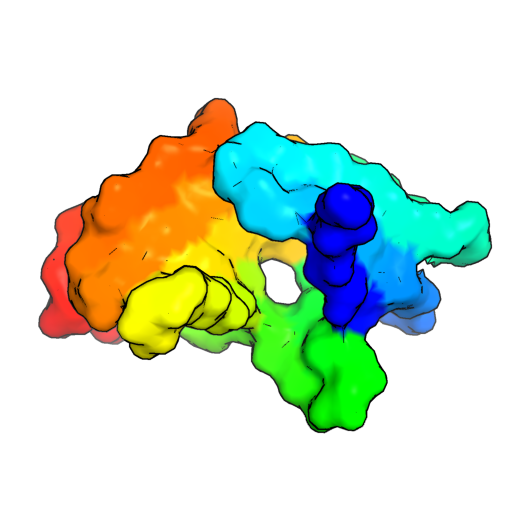TOM 884 C C . LYS A 1 111 ? -2.335 -10.502 13.679 1.00 79.94 111 LYS A C 1
ATOM 886 O O . LYS A 1 111 ? -2.344 -10.392 14.900 1.00 79.94 111 LYS A O 1
ATOM 891 N N . TYR A 1 112 ? -2.167 -9.452 12.870 1.00 77.75 112 TYR A N 1
ATOM 892 C CA . TYR A 1 112 ? -1.999 -8.080 13.358 1.00 77.75 112 TYR A CA 1
ATOM 893 C C . TYR A 1 112 ? -3.319 -7.434 13.799 1.00 77.75 112 TYR A C 1
ATOM 895 O O . TYR A 1 112 ? -3.307 -6.477 14.575 1.00 77.75 112 TYR A O 1
ATOM 903 N N . PHE A 1 113 ? -4.451 -7.952 13.323 1.00 76.38 113 PHE A N 1
ATOM 904 C CA . PHE A 1 113 ? -5.778 -7.371 13.511 1.00 76.38 113 PHE A CA 1
ATOM 905 C C . PHE A 1 113 ? -6.683 -8.218 14.413 1.00 76.38 113 PHE A C 1
ATOM 907 O O . PHE A 1 113 ? -7.496 -7.641 15.130 1.00 76.38 113 PHE A O 1
ATOM 914 N N . ASP A 1 114 ? -6.485 -9.539 14.447 1.00 69.19 114 ASP A N 1
ATOM 915 C CA . ASP A 1 114 ? -7.218 -10.489 15.299 1.00 69.19 114 ASP A CA 1
ATOM 916 C C . ASP A 1 114 ? -6.906 -10.335 16.803 1.00 69.19 114 ASP A C 1
ATOM 918 O O . ASP A 1 114 ? -7.663 -10.817 17.644 1.00 69.19 114 ASP A O 1
ATOM 922 N N . MET A 1 115 ? -5.812 -9.656 17.169 1.00 62.50 115 MET A N 1
ATOM 923 C CA . MET A 1 115 ? -5.466 -9.399 18.573 1.00 62.50 115 MET A CA 1
ATOM 924 C C . MET A 1 115 ? -5.992 -8.037 19.055 1.00 62.50 115 MET A C 1
ATOM 926 O O . MET A 1 115 ? -5.876 -7.049 18.315 1.00 62.50 115 MET A O 1
ATOM 930 N N . PRO A 1 116 ? -6.519 -7.944 20.293 1.00 61.47 116 PRO A N 1
ATOM 931 C CA . PRO A 1 116 ? -6.917 -6.676 20.900 1.00 61.47 116 PRO A CA 1
ATOM 932 C C . PRO A 1 116 ? -5.711 -5.738 21.035 1.00 61.47 116 PRO A C 1
ATOM 934 O O . PRO A 1 116 ? -4.573 -6.180 21.194 1.00 61.47 116 PRO A O 1
ATOM 937 N N . GLU A 1 117 ? -5.942 -4.424 20.949 1.00 59.59 117 GLU A N 1
ATOM 938 C CA . GLU A 1 117 ? -4.863 -3.422 20.896 1.00 59.59 117 GLU A CA 1
ATOM 939 C C . GLU A 1 117 ? -3.855 -3.512 22.048 1.00 59.59 117 GLU A C 1
ATOM 941 O O . GLU A 1 117 ? -2.680 -3.202 21.847 1.00 59.59 117 GLU A O 1
ATOM 946 N N . GLU A 1 118 ? -4.300 -3.976 23.216 1.00 58.12 118 GLU A N 1
ATOM 947 C CA . GLU A 1 118 ? -3.490 -4.149 24.425 1.00 58.12 118 GLU A CA 1
ATOM 948 C C . GLU A 1 118 ? -2.391 -5.215 24.272 1.00 58.12 118 GLU A C 1
ATOM 950 O O . GLU A 1 118 ? -1.308 -5.073 24.854 1.00 58.12 118 GLU A O 1
ATOM 955 N N . ASP A 1 119 ? -2.632 -6.227 23.433 1.00 57.69 119 ASP A N 1
ATOM 956 C CA . ASP A 1 119 ? -1.718 -7.346 23.184 1.00 57.69 119 ASP A CA 1
ATOM 957 C C . ASP A 1 119 ? -0.835 -7.127 21.946 1.00 57.69 119 ASP A C 1
ATOM 959 O O . ASP A 1 119 ? 0.226 -7.739 21.814 1.00 57.69 119 ASP A O 1
ATOM 963 N N . ARG A 1 120 ? -1.189 -6.170 21.075 1.00 60.03 120 ARG A N 1
ATOM 964 C CA . ARG A 1 120 ? -0.416 -5.830 19.860 1.00 60.03 120 ARG A CA 1
ATOM 965 C C . ARG A 1 120 ? 0.976 -5.251 20.145 1.00 60.03 120 ARG A C 1
ATOM 967 O O . ARG A 1 120 ? 1.738 -5.054 19.207 1.00 60.03 120 ARG A O 1
ATOM 974 N N . LYS A 1 121 ? 1.309 -4.945 21.404 1.00 53.84 121 LYS A N 1
ATOM 975 C CA . LYS A 1 121 ? 2.636 -4.453 21.827 1.00 53.84 121 LYS A CA 1
ATOM 976 C C . LYS A 1 121 ? 3.710 -5.549 21.918 1.00 53.84 121 LYS A C 1
ATOM 978 O O . LYS A 1 121 ? 4.864 -5.223 22.178 1.00 53.84 121 LYS A O 1
ATOM 983 N N . TYR A 1 122 ? 3.321 -6.819 21.785 1.00 54.44 122 TYR A N 1
ATOM 984 C CA . TYR A 1 122 ? 4.209 -7.987 21.881 1.00 54.44 122 TYR A CA 1
ATOM 985 C C . TYR A 1 122 ? 4.531 -8.634 20.522 1.00 54.44 122 TYR A C 1
ATOM 987 O O . TYR A 1 122 ? 5.155 -9.695 20.492 1.00 54.44 122 TYR A O 1
ATOM 995 N N . LEU A 1 123 ? 4.081 -8.016 19.426 1.00 54.59 123 LEU A N 1
ATOM 996 C CA . LEU A 1 123 ? 4.443 -8.349 18.044 1.00 54.59 123 LEU A CA 1
ATOM 997 C C . LEU A 1 123 ? 5.644 -7.507 17.610 1.00 54.59 123 LEU A C 1
ATOM 999 O O . LEU A 1 123 ? 6.479 -8.067 16.870 1.00 54.59 123 LEU A O 1
#

Solvent-accessible surface area (backbone atoms only — not comparable to full-atom values): 7256 Å² total; per-residue (Å²): 131,91,68,62,45,72,36,28,38,29,40,65,98,50,92,55,61,40,54,38,36,34,44,74,53,86,75,45,84,58,71,49,55,48,93,94,34,78,92,50,72,79,39,51,40,50,36,25,40,76,85,80,64,48,74,29,54,38,94,85,41,87,64,29,28,52,46,81,44,70,49,98,88,69,48,68,31,44,36,36,30,49,31,36,34,82,57,42,29,35,36,38,26,47,91,88,45,78,79,43,78,31,53,90,47,36,73,79,58,37,75,76,66,79,47,58,79,87,61,58,80,80,116

Mean predicted aligned error: 6.44 Å